Protein AF-A0A1A7Y433-F1 (afdb_monomer_lite)

Structure (mmCIF, N/CA/C/O backbone):
data_AF-A0A1A7Y433-F1
#
_entry.id   AF-A0A1A7Y433-F1
#
loop_
_atom_site.group_PDB
_atom_site.id
_atom_site.type_symbol
_atom_site.label_atom_id
_atom_site.label_alt_id
_atom_site.label_comp_id
_atom_site.label_asym_id
_atom_site.label_entity_id
_atom_site.label_seq_id
_atom_site.pdbx_PDB_ins_code
_atom_site.Cartn_x
_atom_site.Cartn_y
_atom_site.Cartn_z
_atom_site.occupancy
_atom_site.B_iso_or_equiv
_atom_site.auth_seq_id
_atom_site.auth_comp_id
_atom_site.auth_asym_id
_atom_site.auth_atom_id
_atom_site.pdbx_PDB_model_num
ATOM 1 N N . ARG A 1 1 ? 7.068 -9.510 -9.760 1.00 84.06 1 ARG A N 1
ATOM 2 C CA . ARG A 1 1 ? 7.082 -9.378 -8.279 1.00 84.06 1 ARG A CA 1
ATOM 3 C C . ARG A 1 1 ? 6.182 -8.229 -7.807 1.00 84.06 1 ARG A C 1
ATOM 5 O O . ARG A 1 1 ? 5.283 -8.502 -7.024 1.00 84.06 1 ARG A O 1
ATOM 12 N N . ILE A 1 2 ? 6.329 -7.011 -8.343 1.00 88.56 2 ILE A N 1
ATOM 13 C CA . ILE A 1 2 ? 5.521 -5.822 -7.981 1.00 88.56 2 ILE A CA 1
ATOM 14 C C . ILE A 1 2 ? 4.005 -6.034 -8.126 1.00 88.56 2 ILE A C 1
ATOM 16 O O . ILE A 1 2 ? 3.275 -5.861 -7.158 1.00 88.56 2 ILE A O 1
ATOM 20 N N . ASN A 1 3 ? 3.523 -6.557 -9.259 1.00 89.19 3 ASN A N 1
ATOM 21 C CA . ASN A 1 3 ? 2.085 -6.829 -9.445 1.00 89.19 3 ASN A CA 1
ATOM 22 C C . ASN A 1 3 ? 1.474 -7.762 -8.377 1.00 89.19 3 ASN A C 1
ATOM 24 O O . ASN A 1 3 ? 0.325 -7.597 -7.973 1.00 89.19 3 ASN A O 1
ATOM 28 N N . GLN A 1 4 ? 2.239 -8.740 -7.877 1.00 92.31 4 GLN A N 1
ATOM 29 C CA . GLN A 1 4 ? 1.775 -9.621 -6.797 1.00 92.31 4 GLN A CA 1
ATOM 30 C C . GLN A 1 4 ? 1.683 -8.876 -5.460 1.00 92.31 4 GLN A C 1
ATOM 32 O O . GLN A 1 4 ? 0.773 -9.149 -4.678 1.00 92.31 4 GLN A O 1
ATOM 37 N N . GLN A 1 5 ? 2.599 -7.936 -5.209 1.00 90.19 5 GLN A N 1
ATOM 38 C CA . GLN A 1 5 ? 2.586 -7.089 -4.017 1.00 90.19 5 GLN A CA 1
ATOM 39 C C . GLN A 1 5 ? 1.425 -6.091 -4.066 1.00 90.19 5 GLN A C 1
ATOM 41 O O . GLN A 1 5 ? 0.661 -6.031 -3.111 1.00 90.19 5 GLN A O 1
ATOM 46 N N . ILE A 1 6 ? 1.184 -5.434 -5.206 1.00 90.62 6 ILE A N 1
ATOM 47 C CA . ILE A 1 6 ? 0.014 -4.561 -5.415 1.00 90.62 6 ILE A CA 1
ATOM 48 C C . ILE A 1 6 ? -1.286 -5.328 -5.140 1.00 90.62 6 ILE A C 1
ATOM 50 O O . ILE A 1 6 ? -2.122 -4.888 -4.354 1.00 90.62 6 ILE A O 1
ATOM 54 N N . ASN A 1 7 ? -1.444 -6.524 -5.713 1.00 92.56 7 ASN A N 1
ATOM 55 C CA . ASN A 1 7 ? -2.627 -7.361 -5.481 1.00 92.56 7 ASN A CA 1
ATOM 56 C C . ASN A 1 7 ? -2.775 -7.834 -4.025 1.00 92.56 7 ASN A C 1
ATOM 58 O O . ASN A 1 7 ? -3.884 -8.139 -3.577 1.00 92.56 7 ASN A O 1
ATOM 62 N N . LYS A 1 8 ? -1.671 -7.947 -3.281 1.00 94.88 8 LYS A N 1
ATOM 63 C CA . LYS A 1 8 ? -1.698 -8.246 -1.847 1.00 94.88 8 LYS A CA 1
ATOM 64 C C . LYS A 1 8 ? -2.164 -7.021 -1.059 1.00 94.88 8 LYS A C 1
ATOM 66 O O . LYS A 1 8 ? -3.116 -7.147 -0.293 1.00 94.88 8 LYS A O 1
ATOM 71 N N . GLU A 1 9 ? -1.559 -5.860 -1.288 1.00 91.81 9 GLU A N 1
ATOM 72 C CA . GLU A 1 9 ? -1.905 -4.611 -0.600 1.00 91.81 9 GLU A CA 1
ATOM 73 C C . GLU A 1 9 ? -3.353 -4.187 -0.882 1.00 91.81 9 GLU A C 1
ATOM 75 O O . GLU A 1 9 ? -4.086 -3.852 0.045 1.00 91.81 9 GLU A O 1
ATOM 80 N N . MET A 1 10 ? -3.838 -4.327 -2.123 1.00 93.81 10 MET A N 1
ATOM 81 C CA . MET A 1 10 ? -5.249 -4.072 -2.450 1.00 93.81 10 MET A CA 1
ATOM 82 C C . MET A 1 10 ? -6.211 -4.966 -1.657 1.00 93.81 10 MET A C 1
ATOM 84 O O . MET A 1 10 ? -7.252 -4.497 -1.193 1.00 93.81 10 MET A O 1
ATOM 88 N N . ARG A 1 11 ? -5.868 -6.249 -1.467 1.00 93.94 11 ARG A N 1
ATOM 89 C CA . ARG A 1 11 ? -6.677 -7.168 -0.651 1.00 93.94 11 ARG A CA 1
ATOM 90 C C . ARG A 1 11 ? -6.629 -6.812 0.831 1.00 93.94 11 ARG A C 1
ATOM 92 O O . ARG A 1 11 ? -7.670 -6.863 1.483 1.00 93.94 11 ARG A O 1
ATOM 99 N N . MET A 1 12 ? -5.462 -6.435 1.357 1.00 94.25 12 MET A N 1
ATOM 100 C CA . MET A 1 12 ? -5.342 -5.988 2.749 1.00 94.25 12 MET A CA 1
ATOM 101 C C . MET A 1 12 ? -6.146 -4.712 2.996 1.00 94.25 12 MET A C 1
ATOM 103 O O . MET A 1 12 ? -6.892 -4.659 3.971 1.00 94.25 12 MET A O 1
ATOM 107 N N . ARG A 1 13 ? -6.091 -3.742 2.073 1.00 94.75 13 ARG A N 1
ATOM 108 C CA . ARG A 1 13 ? -6.899 -2.517 2.136 1.00 94.75 13 ARG A CA 1
ATOM 109 C C . ARG A 1 13 ? -8.389 -2.832 2.202 1.00 94.75 13 ARG A C 1
ATOM 111 O O . ARG A 1 13 ? -9.060 -2.368 3.113 1.00 94.75 13 ARG A O 1
ATOM 118 N N . ALA A 1 14 ? -8.889 -3.668 1.291 1.00 94.81 14 ALA A N 1
ATOM 119 C CA . ALA A 1 14 ? -10.298 -4.061 1.284 1.00 94.81 14 ALA A CA 1
ATOM 120 C C . ALA A 1 14 ? -10.710 -4.770 2.592 1.00 94.81 14 ALA A C 1
ATOM 122 O O . ALA A 1 14 ? -11.794 -4.532 3.125 1.00 94.81 14 ALA A O 1
ATOM 123 N N . GLY A 1 15 ? -9.838 -5.621 3.144 1.00 94.19 15 GLY A N 1
ATOM 124 C CA . GLY A 1 15 ? -10.055 -6.258 4.445 1.00 94.19 15 GLY A CA 1
ATOM 125 C C . GLY A 1 15 ? -10.135 -5.250 5.596 1.00 94.19 15 GLY A C 1
ATOM 126 O O . GLY A 1 15 ? -11.053 -5.320 6.414 1.00 94.19 15 GLY A O 1
ATOM 127 N N . ALA A 1 16 ? -9.216 -4.287 5.630 1.00 93.50 16 ALA A N 1
ATOM 128 C CA . ALA A 1 16 ? -9.181 -3.228 6.632 1.00 93.50 16 ALA A CA 1
ATOM 129 C C . ALA A 1 16 ? -10.378 -2.264 6.510 1.00 93.50 16 ALA A C 1
ATOM 131 O O . ALA A 1 16 ? -10.997 -1.944 7.520 1.00 93.50 16 ALA A O 1
ATOM 132 N N . GLU A 1 17 ? -10.789 -1.875 5.298 1.00 94.62 17 GLU A N 1
ATOM 133 C CA . GLU A 1 17 ? -12.002 -1.073 5.053 1.00 94.62 17 GLU A CA 1
ATOM 134 C C . GLU A 1 17 ? -13.261 -1.783 5.563 1.00 94.62 17 GLU A C 1
ATOM 136 O O . GLU A 1 17 ? -14.114 -1.175 6.216 1.00 94.62 17 GLU A O 1
ATOM 141 N N . ASN A 1 18 ? -13.366 -3.089 5.312 1.00 95.62 18 ASN A N 1
ATOM 142 C CA . ASN A 1 18 ? -14.478 -3.891 5.807 1.00 95.62 18 ASN A CA 1
ATOM 143 C C . ASN A 1 18 ? -14.491 -3.952 7.339 1.00 95.62 18 ASN A C 1
ATOM 145 O O . ASN A 1 18 ? -15.544 -3.745 7.944 1.00 95.62 18 ASN A O 1
ATOM 149 N N . LEU A 1 19 ? -13.334 -4.170 7.971 1.00 93.50 19 LEU A N 1
ATOM 150 C CA . LEU A 1 19 ? -13.211 -4.164 9.429 1.00 93.50 19 LEU A CA 1
ATOM 151 C C . LEU A 1 19 ? -13.551 -2.790 10.024 1.00 93.50 19 LEU A C 1
ATOM 153 O O . LEU A 1 19 ? -14.277 -2.718 11.013 1.00 93.50 19 LEU A O 1
ATOM 157 N N . PHE A 1 20 ? -13.093 -1.705 9.395 1.00 93.44 20 PHE A N 1
ATOM 158 C CA . PHE A 1 20 ? -13.390 -0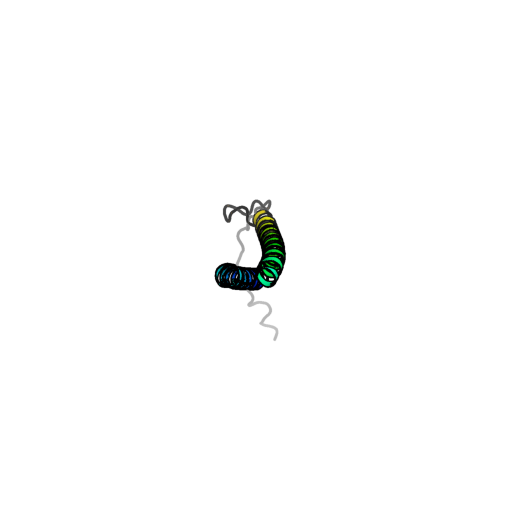.329 9.796 1.00 93.44 20 PHE A CA 1
ATOM 159 C C . PHE A 1 20 ? -14.893 -0.031 9.778 1.00 93.44 20 PHE A C 1
ATOM 161 O O . PHE A 1 20 ? -15.405 0.648 10.668 1.00 93.44 20 PHE A O 1
ATOM 168 N N . ARG A 1 21 ? -15.608 -0.544 8.767 1.00 94.44 21 ARG A N 1
ATOM 169 C CA . ARG A 1 21 ? -17.065 -0.386 8.637 1.00 94.44 21 ARG A CA 1
ATOM 170 C C . ARG A 1 21 ? -17.849 -1.285 9.592 1.00 94.44 21 ARG A C 1
ATOM 172 O O . ARG A 1 21 ? -18.912 -0.877 10.047 1.00 94.44 21 ARG A O 1
ATOM 179 N N . ALA A 1 22 ? -17.358 -2.492 9.866 1.00 95.81 22 ALA A N 1
ATOM 180 C CA . ALA A 1 22 ? -18.048 -3.476 10.701 1.00 95.81 22 ALA A CA 1
ATOM 181 C C . ALA A 1 22 ? -17.828 -3.264 12.208 1.00 95.81 22 ALA A C 1
ATOM 183 O O . ALA A 1 22 ? -18.665 -3.669 13.014 1.00 95.81 22 ALA A O 1
ATOM 184 N N . THR A 1 23 ? -16.708 -2.654 12.608 1.00 93.19 23 THR A N 1
ATOM 185 C CA . THR A 1 23 ? -16.386 -2.451 14.023 1.00 93.19 23 THR A CA 1
ATOM 186 C C . THR A 1 23 ? -17.174 -1.294 14.636 1.00 93.19 23 THR A C 1
ATOM 188 O O . THR A 1 23 ? -17.267 -0.200 14.080 1.00 93.19 23 THR A O 1
ATOM 191 N N . THR A 1 24 ? -17.702 -1.516 15.838 1.00 94.06 24 THR A N 1
ATOM 192 C CA . THR A 1 24 ? -18.329 -0.484 16.681 1.00 94.06 24 THR A CA 1
ATOM 193 C C . THR A 1 24 ? -17.395 0.004 17.793 1.00 94.06 24 THR A C 1
ATOM 195 O O . THR A 1 24 ? -17.726 0.938 18.520 1.00 94.06 24 THR A O 1
ATOM 198 N N . ASN A 1 25 ? -16.211 -0.605 17.930 1.00 96.31 25 ASN A N 1
ATOM 199 C CA . ASN A 1 25 ? -15.225 -0.239 18.940 1.00 96.31 25 ASN A CA 1
ATOM 200 C C . ASN A 1 25 ? -14.329 0.901 18.432 1.00 96.31 25 ASN A C 1
ATOM 202 O O . ASN A 1 25 ? -13.550 0.712 17.497 1.00 96.31 25 ASN A O 1
ATOM 206 N N . ASN A 1 26 ? -14.395 2.060 19.093 1.00 93.75 26 ASN A N 1
ATOM 207 C CA . ASN A 1 26 ? -13.642 3.257 18.704 1.00 93.75 26 ASN A CA 1
ATOM 208 C C . ASN A 1 26 ? -12.120 3.058 18.700 1.00 93.75 26 ASN A C 1
ATOM 210 O O . ASN A 1 26 ? -11.463 3.538 17.784 1.00 93.75 26 ASN A O 1
ATOM 214 N N . LYS A 1 27 ? -11.558 2.295 19.648 1.00 95.12 27 LYS A N 1
ATOM 215 C CA . LYS A 1 27 ? -10.108 2.029 19.680 1.00 95.12 27 LYS A CA 1
ATOM 216 C C . LYS A 1 27 ? -9.670 1.222 18.462 1.00 95.12 27 LYS A C 1
ATOM 218 O O . LYS A 1 27 ? -8.700 1.565 17.801 1.00 95.12 27 LYS A O 1
ATOM 223 N N . VAL A 1 28 ? -10.430 0.175 18.134 1.00 93.44 28 VAL A N 1
A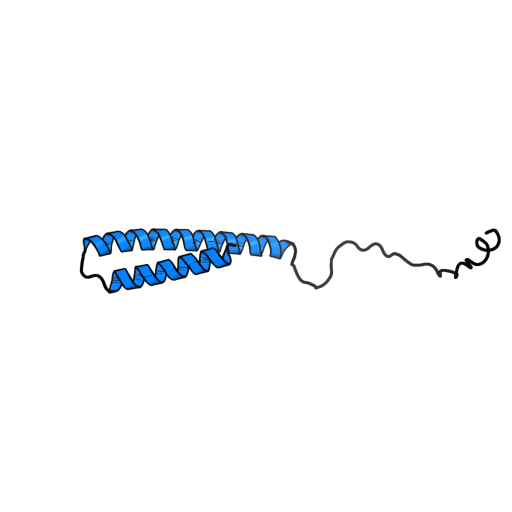TOM 224 C CA . VAL A 1 28 ? -10.176 -0.644 16.939 1.00 93.44 28 VAL A CA 1
ATOM 225 C C . VAL A 1 28 ? -10.335 0.203 15.678 1.00 93.44 28 VAL A C 1
ATOM 227 O O . VAL A 1 28 ? -9.544 0.073 14.754 1.00 93.44 28 VAL A O 1
ATOM 230 N N . LYS A 1 29 ? -11.323 1.100 15.645 1.00 95.00 29 LYS A N 1
ATOM 231 C CA . LYS A 1 29 ? -11.567 1.995 14.513 1.00 95.00 29 LYS A CA 1
ATOM 232 C C . LYS A 1 29 ? -10.394 2.949 14.259 1.00 95.00 29 LYS A C 1
ATOM 234 O O . LYS A 1 29 ? -9.981 3.091 13.112 1.00 95.00 29 LYS A O 1
ATOM 239 N N . GLU A 1 30 ? -9.830 3.546 15.308 1.00 95.38 30 GLU A N 1
ATOM 240 C CA . GLU A 1 30 ? -8.626 4.386 15.217 1.00 95.38 30 GLU A CA 1
ATOM 241 C C . GLU A 1 30 ? -7.409 3.591 14.734 1.00 95.38 30 GLU A C 1
ATOM 243 O O . GLU A 1 30 ? -6.727 4.021 13.805 1.00 95.38 30 GLU A O 1
ATOM 248 N N . THR A 1 31 ? -7.172 2.400 15.295 1.00 94.62 31 THR A N 1
ATOM 249 C CA . THR A 1 31 ? -6.078 1.524 14.846 1.00 94.62 31 THR A CA 1
ATOM 250 C C . THR A 1 31 ? -6.229 1.152 13.374 1.00 94.62 31 THR A C 1
ATOM 252 O O . THR A 1 31 ? -5.280 1.271 12.607 1.00 94.62 31 THR A O 1
ATOM 255 N N . VAL A 1 32 ? -7.430 0.755 12.950 1.00 94.69 32 VAL A N 1
ATOM 256 C CA . VAL A 1 32 ? -7.683 0.378 11.556 1.00 94.69 32 VAL A CA 1
ATOM 257 C C . VAL A 1 32 ? -7.534 1.577 10.620 1.00 94.69 32 VAL A C 1
ATOM 259 O O . VAL A 1 32 ? -7.030 1.400 9.519 1.00 94.69 32 VAL A O 1
ATOM 262 N N . ALA A 1 33 ? -7.909 2.792 11.033 1.00 93.31 33 ALA A N 1
ATOM 263 C CA . ALA A 1 33 ? -7.682 3.996 10.228 1.00 93.31 33 ALA A CA 1
ATOM 264 C C . ALA A 1 33 ? -6.188 4.265 9.991 1.00 93.31 33 ALA A C 1
ATOM 266 O O . ALA A 1 33 ? -5.794 4.584 8.867 1.00 93.31 33 ALA A O 1
ATOM 267 N N . LEU A 1 34 ? -5.361 4.108 11.029 1.00 95.06 34 LEU A N 1
ATOM 268 C CA . LEU A 1 34 ? -3.907 4.241 10.915 1.00 95.06 34 LEU A CA 1
ATOM 269 C C . LEU A 1 34 ? -3.331 3.177 9.975 1.00 95.06 34 LEU A C 1
ATOM 271 O O . LEU A 1 34 ? -2.620 3.520 9.033 1.00 95.06 34 LEU A O 1
ATOM 275 N N . GLU A 1 35 ? -3.704 1.912 10.154 1.00 93.62 35 GLU A N 1
ATOM 276 C CA . GLU A 1 35 ? -3.267 0.827 9.266 1.00 93.62 35 GLU A CA 1
ATOM 277 C C . GLU A 1 35 ? -3.730 1.043 7.818 1.00 93.62 35 GLU A C 1
ATOM 279 O O . GLU A 1 35 ? -2.976 0.808 6.875 1.00 93.62 35 GLU A O 1
ATOM 284 N N . LEU A 1 36 ? -4.942 1.571 7.613 1.00 94.25 36 LEU A N 1
ATOM 285 C CA . LEU A 1 36 ? -5.443 1.908 6.282 1.00 94.25 36 LEU A CA 1
ATOM 286 C C . LEU A 1 36 ? -4.568 2.963 5.602 1.00 94.25 36 LEU A C 1
ATOM 288 O O . LEU A 1 36 ? -4.273 2.850 4.412 1.00 94.25 36 LEU A O 1
ATOM 292 N N . SER A 1 37 ? -4.150 3.984 6.354 1.00 94.50 37 SER A N 1
ATOM 293 C CA . SER A 1 37 ? -3.249 5.017 5.842 1.00 94.50 37 SER A CA 1
ATOM 294 C C . SER A 1 37 ? -1.890 4.433 5.449 1.00 94.50 37 SER A C 1
ATOM 296 O O . SER A 1 37 ? -1.388 4.742 4.372 1.00 94.50 37 SER A O 1
ATOM 298 N N . PHE A 1 38 ? -1.356 3.504 6.246 1.00 94.25 38 PHE A N 1
ATOM 299 C CA . PHE A 1 38 ? -0.101 2.815 5.953 1.00 94.25 38 PHE A CA 1
ATOM 300 C C . PHE A 1 38 ? -0.188 1.962 4.680 1.00 94.25 38 PHE A C 1
ATOM 302 O O . PHE A 1 38 ? 0.649 2.088 3.785 1.00 94.25 38 PHE A O 1
ATOM 309 N N . VAL A 1 39 ? -1.238 1.144 4.553 1.00 93.62 39 VAL A N 1
ATOM 310 C CA . VAL A 1 39 ? -1.479 0.319 3.358 1.00 93.62 39 VAL A CA 1
ATOM 311 C C . VAL A 1 39 ? -1.672 1.191 2.114 1.00 93.62 39 VAL A C 1
ATOM 313 O O . VAL A 1 39 ? -1.163 0.855 1.045 1.00 93.62 39 VAL A O 1
ATOM 316 N N . ASN A 1 40 ? -2.360 2.330 2.234 1.00 94.38 40 ASN A N 1
ATOM 317 C CA . ASN A 1 40 ? -2.529 3.267 1.122 1.00 94.38 40 ASN A CA 1
ATOM 318 C C . ASN A 1 40 ? -1.200 3.882 0.668 1.00 94.38 40 ASN A C 1
ATOM 320 O O . ASN A 1 40 ? -0.945 3.901 -0.536 1.00 94.38 40 ASN A O 1
ATOM 324 N N . SER A 1 41 ? -0.345 4.317 1.597 1.00 95.62 41 SER A N 1
ATOM 325 C CA . SER A 1 41 ? 0.987 4.837 1.262 1.00 95.62 41 SER A CA 1
ATOM 326 C C . SER A 1 41 ? 1.851 3.781 0.570 1.00 95.62 41 SER A C 1
ATOM 328 O O . SER A 1 41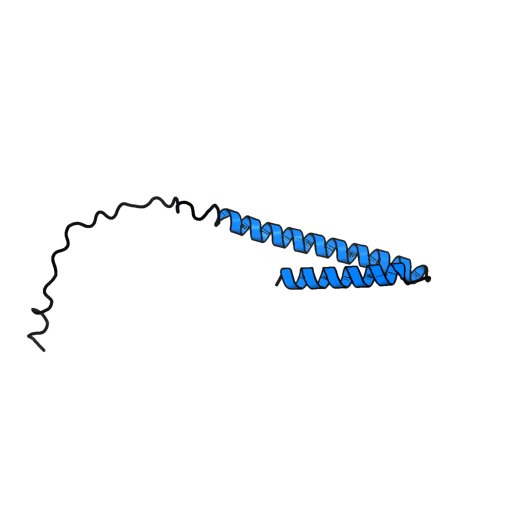 ? 2.464 4.061 -0.456 1.00 95.62 41 SER A O 1
ATOM 330 N N . ASN A 1 42 ? 1.845 2.537 1.059 1.00 94.00 42 ASN A N 1
ATOM 331 C CA . ASN A 1 42 ? 2.590 1.449 0.417 1.00 94.00 42 ASN A CA 1
ATOM 332 C C . ASN A 1 42 ? 2.067 1.138 -0.988 1.00 94.00 42 ASN A C 1
ATOM 334 O O . ASN A 1 42 ? 2.848 0.912 -1.910 1.00 94.00 42 ASN A O 1
ATOM 338 N N . LEU A 1 43 ? 0.744 1.127 -1.167 1.00 93.44 43 LEU A N 1
ATOM 339 C CA . LEU A 1 43 ? 0.136 0.894 -2.471 1.00 93.44 43 LEU A CA 1
ATOM 340 C C . LEU A 1 43 ? 0.501 2.002 -3.466 1.00 93.44 43 LEU A C 1
ATOM 342 O O . LEU A 1 43 ? 0.673 1.705 -4.645 1.00 93.44 43 LEU A O 1
ATOM 346 N N . GLN A 1 44 ? 0.608 3.250 -3.006 1.00 93.81 44 GLN A N 1
ATOM 347 C CA . GLN A 1 44 ? 1.062 4.367 -3.830 1.00 93.81 44 GLN A CA 1
ATOM 348 C C . GLN A 1 44 ? 2.514 4.166 -4.278 1.00 93.81 44 GLN A C 1
ATOM 350 O O . GLN A 1 44 ? 2.764 4.175 -5.478 1.00 93.81 44 GLN A O 1
ATOM 355 N N . LEU A 1 45 ? 3.430 3.866 -3.353 1.00 95.25 45 LEU A N 1
ATOM 356 C CA . LEU A 1 45 ? 4.838 3.613 -3.684 1.00 95.25 45 LEU A CA 1
ATOM 357 C C . LEU A 1 45 ? 5.006 2.468 -4.693 1.00 95.25 45 LEU A C 1
ATOM 359 O O . LEU A 1 45 ? 5.747 2.591 -5.659 1.00 95.25 45 LEU A O 1
ATOM 363 N N . LEU A 1 46 ? 4.270 1.365 -4.514 1.00 91.94 46 LEU A N 1
ATOM 364 C CA . LEU A 1 46 ? 4.321 0.229 -5.442 1.00 91.94 46 LEU A CA 1
ATOM 365 C C . LEU A 1 46 ? 3.787 0.568 -6.839 1.00 91.94 46 LEU A C 1
ATOM 367 O O . LEU A 1 46 ? 4.199 -0.053 -7.818 1.00 91.94 46 LEU A O 1
ATOM 371 N N . LYS A 1 47 ? 2.830 1.498 -6.936 1.00 91.44 47 LYS A N 1
ATOM 372 C CA . LYS A 1 47 ? 2.315 1.979 -8.222 1.00 91.44 47 LYS A CA 1
ATOM 373 C C . LYS A 1 47 ? 3.304 2.917 -8.894 1.00 91.44 47 LYS A C 1
ATOM 375 O O . LYS A 1 47 ? 3.542 2.741 -10.079 1.00 91.44 47 LYS A O 1
ATOM 380 N N . GLU A 1 48 ? 3.901 3.834 -8.139 1.00 92.62 48 GLU A N 1
ATOM 381 C CA . GLU A 1 48 ? 4.954 4.726 -8.632 1.00 92.62 48 GLU A CA 1
ATOM 382 C C . GLU A 1 48 ? 6.157 3.916 -9.146 1.00 92.62 48 GLU A C 1
ATOM 384 O O . GLU A 1 48 ? 6.603 4.138 -10.265 1.00 92.62 48 GLU A O 1
ATOM 389 N N . GLU A 1 49 ? 6.607 2.893 -8.409 1.00 90.69 49 GLU A N 1
ATOM 390 C CA . GLU A 1 49 ? 7.682 1.987 -8.854 1.00 90.69 49 GLU A CA 1
ATOM 391 C C . GLU A 1 49 ? 7.292 1.211 -10.126 1.00 90.69 49 GLU A C 1
ATOM 393 O O . GLU A 1 49 ? 8.110 1.004 -11.023 1.00 90.69 49 GLU A O 1
ATOM 398 N N . LEU A 1 50 ? 6.030 0.776 -10.240 1.00 89.00 50 LEU A N 1
ATOM 399 C CA . LEU A 1 50 ? 5.540 0.115 -11.451 1.00 89.00 50 LEU A CA 1
ATOM 400 C C . LEU A 1 50 ? 5.519 1.072 -12.652 1.00 89.00 50 LEU A C 1
ATOM 402 O O . LEU A 1 50 ? 5.895 0.669 -13.752 1.00 89.00 50 LEU A O 1
ATOM 406 N N . GLU A 1 51 ? 5.067 2.308 -12.450 1.00 86.12 51 GLU A N 1
ATOM 407 C CA . GLU A 1 51 ? 5.055 3.362 -13.466 1.00 86.12 51 GLU A CA 1
ATOM 408 C C . GLU A 1 51 ? 6.477 3.729 -13.902 1.00 86.12 51 GLU A C 1
ATOM 410 O O . GLU A 1 51 ? 6.731 3.824 -15.099 1.00 86.12 51 GLU A O 1
ATOM 415 N N . GLU A 1 52 ? 7.421 3.837 -12.967 1.00 86.06 52 GLU A N 1
ATOM 416 C CA . GLU A 1 52 ? 8.839 4.074 -13.251 1.00 86.06 52 GLU A CA 1
ATOM 417 C C . GLU A 1 52 ? 9.466 2.930 -14.064 1.00 86.06 52 GLU A C 1
ATOM 419 O O . GLU A 1 52 ? 10.218 3.157 -15.010 1.00 86.06 52 GLU A O 1
ATOM 424 N N . LEU A 1 53 ? 9.157 1.672 -13.743 1.00 84.06 53 LEU A N 1
ATOM 425 C CA . LEU A 1 53 ? 9.645 0.537 -14.532 1.00 84.06 53 LEU A CA 1
ATOM 426 C C . LEU A 1 53 ? 9.043 0.505 -15.938 1.00 84.06 53 LEU A C 1
ATOM 428 O O . LEU A 1 53 ? 9.751 0.194 -16.897 1.00 84.06 53 LEU A O 1
ATOM 432 N N . ASN A 1 54 ? 7.754 0.820 -16.064 1.00 81.19 54 ASN A N 1
ATOM 433 C CA . ASN A 1 54 ? 7.089 0.882 -17.360 1.00 81.19 54 ASN A CA 1
ATOM 434 C C . ASN A 1 54 ? 7.630 2.040 -18.208 1.00 81.19 54 ASN A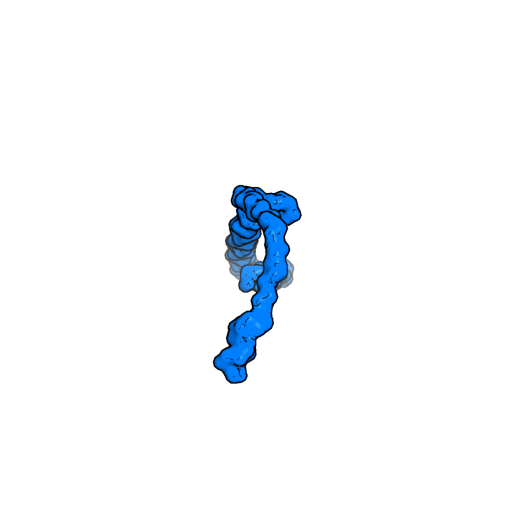 C 1
ATOM 436 O O . ASN A 1 54 ? 7.873 1.840 -19.393 1.00 81.19 54 ASN A O 1
ATOM 440 N N . SER A 1 55 ? 7.900 3.207 -17.618 1.00 76.62 55 SER A N 1
ATOM 441 C CA . SER A 1 55 ? 8.462 4.356 -18.339 1.00 76.62 55 SER A CA 1
ATOM 442 C C . SER A 1 55 ? 9.921 4.128 -18.749 1.00 76.62 55 SER A C 1
ATOM 444 O O . SER A 1 55 ? 10.310 4.450 -19.869 1.00 76.62 55 SER A O 1
ATOM 446 N N . ASN A 1 56 ? 10.724 3.472 -17.906 1.00 64.38 56 ASN A N 1
ATOM 447 C CA . ASN A 1 56 ? 12.071 3.031 -18.275 1.00 64.38 56 ASN A CA 1
ATOM 448 C C . ASN A 1 56 ? 12.058 2.016 -19.429 1.00 64.38 56 ASN A C 1
ATOM 450 O O . ASN A 1 56 ? 13.007 1.961 -20.209 1.00 64.38 56 ASN A O 1
ATOM 454 N N . MET A 1 57 ? 10.998 1.214 -19.553 1.00 56.12 57 MET A N 1
ATOM 455 C CA . MET A 1 57 ? 10.790 0.334 -20.703 1.00 56.12 57 MET A CA 1
ATOM 456 C C . MET A 1 57 ? 10.320 1.117 -21.936 1.00 56.12 57 MET A C 1
ATOM 458 O O . MET A 1 57 ? 10.779 0.821 -23.034 1.00 56.12 57 MET A O 1
ATOM 462 N N . GLU A 1 58 ? 9.490 2.146 -21.763 1.00 51.69 58 GLU A N 1
ATOM 463 C CA . GLU A 1 58 ? 8.968 3.025 -22.821 1.00 51.69 58 GLU A CA 1
ATOM 464 C C . GLU A 1 58 ? 10.077 3.818 -23.546 1.00 51.69 58 GLU A C 1
ATOM 466 O O . GLU A 1 58 ? 9.991 4.036 -24.754 1.00 51.69 58 GLU A O 1
ATOM 471 N N . VAL A 1 59 ? 11.190 4.134 -22.866 1.00 51.84 59 VAL A N 1
ATOM 472 C CA . VAL A 1 59 ? 12.405 4.704 -23.497 1.00 51.84 59 VAL A CA 1
ATOM 473 C C . VAL A 1 59 ? 13.060 3.733 -24.498 1.00 51.84 59 VAL A C 1
ATOM 475 O O . VAL A 1 59 ? 13.706 4.171 -25.448 1.00 51.84 59 VAL A O 1
ATOM 478 N N . TYR A 1 60 ? 12.877 2.418 -24.328 1.00 49.34 60 TYR A N 1
ATOM 479 C CA . TYR A 1 60 ? 13.356 1.384 -25.262 1.00 49.34 60 TYR A CA 1
ATOM 480 C C . TYR A 1 60 ? 12.237 0.769 -26.125 1.00 49.34 60 TYR A C 1
ATOM 482 O O . TYR A 1 60 ? 12.525 0.007 -27.046 1.00 49.34 60 TYR A O 1
ATOM 490 N N . GLN A 1 61 ? 10.974 1.086 -25.828 1.00 47.66 61 GLN A N 1
ATOM 491 C CA . GLN A 1 61 ? 9.762 0.654 -26.530 1.00 47.66 61 GLN A CA 1
ATOM 492 C C . GLN A 1 61 ? 9.019 1.845 -27.145 1.00 47.66 61 GLN A C 1
ATOM 494 O O . GLN A 1 61 ? 7.796 1.829 -27.254 1.00 47.66 61 GLN A O 1
ATOM 499 N N . THR A 1 62 ? 9.742 2.877 -27.582 1.00 45.31 62 THR A N 1
ATOM 500 C CA . THR A 1 62 ? 9.187 3.822 -28.553 1.00 45.31 62 THR A CA 1
ATOM 501 C C . THR A 1 62 ? 9.005 3.047 -29.853 1.00 45.31 62 THR A C 1
ATOM 503 O O . THR A 1 62 ? 9.966 2.843 -30.580 1.00 45.31 62 THR A O 1
ATOM 506 N N . ASP A 1 63 ? 7.800 2.509 -30.017 1.00 48.19 63 ASP A N 1
ATOM 507 C CA . ASP A 1 63 ? 7.212 1.822 -31.158 1.00 48.19 63 ASP A CA 1
ATOM 508 C C . ASP A 1 63 ? 8.090 0.848 -31.960 1.00 48.19 63 ASP A C 1
ATOM 510 O O . ASP A 1 63 ? 9.163 1.130 -32.486 1.00 48.19 63 ASP A O 1
ATOM 514 N N . SER A 1 64 ? 7.518 -0.325 -32.214 1.00 50.69 64 SER A N 1
ATOM 515 C CA . SER A 1 64 ? 7.898 -1.168 -33.351 1.00 50.69 64 SER A CA 1
ATOM 516 C C . SER A 1 64 ? 7.563 -0.508 -34.707 1.00 50.69 64 SER A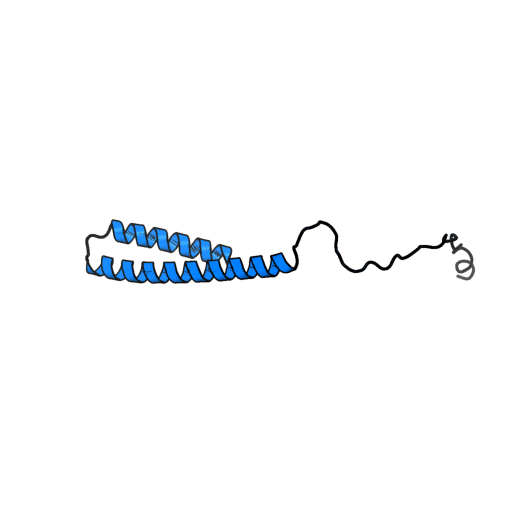 C 1
ATOM 518 O O . SER A 1 64 ? 7.079 -1.177 -35.615 1.00 50.69 64 SER A O 1
ATOM 520 N N . GLU A 1 65 ? 7.854 0.782 -34.873 1.00 52.12 65 GLU A N 1
ATOM 521 C CA . GLU A 1 65 ? 7.933 1.487 -36.146 1.00 52.12 65 GLU A CA 1
ATOM 522 C C . GLU A 1 65 ? 9.366 2.000 -36.318 1.00 52.12 65 GLU A C 1
ATOM 524 O O . GLU A 1 65 ? 9.741 3.074 -35.868 1.00 52.12 65 GLU A O 1
ATOM 529 N N . ALA A 1 66 ? 10.169 1.179 -36.995 1.00 48.66 66 ALA A N 1
ATOM 530 C CA . ALA A 1 66 ? 11.542 1.458 -37.396 1.00 48.66 66 ALA A CA 1
ATOM 531 C C . ALA A 1 66 ? 12.530 1.675 -36.236 1.00 48.66 66 ALA A C 1
ATOM 533 O O . ALA A 1 66 ? 12.749 2.772 -35.733 1.00 48.66 66 ALA A O 1
ATOM 534 N N . ILE A 1 67 ? 13.259 0.599 -35.933 1.00 50.72 67 ILE A N 1
ATOM 535 C CA . ILE A 1 67 ? 14.631 0.632 -35.423 1.00 50.72 67 ILE A CA 1
ATOM 536 C C . ILE A 1 67 ? 15.394 1.756 -36.155 1.00 50.72 67 ILE A C 1
ATOM 538 O O . ILE A 1 67 ? 15.896 1.552 -37.257 1.00 50.72 67 ILE A O 1
ATOM 542 N N . ASN A 1 68 ? 15.492 2.944 -35.554 1.00 51.56 68 ASN A N 1
ATOM 543 C CA . ASN A 1 68 ? 16.259 4.075 -36.086 1.00 51.56 68 ASN A CA 1
ATOM 544 C C . ASN A 1 68 ? 17.735 3.964 -35.664 1.00 51.56 68 ASN A C 1
ATOM 546 O O . ASN A 1 68 ? 18.411 4.942 -35.349 1.00 51.56 68 ASN A O 1
ATOM 550 N N . VAL A 1 69 ? 18.234 2.726 -35.613 1.00 59.47 69 VAL A N 1
ATOM 551 C CA . VAL A 1 69 ? 19.668 2.458 -35.577 1.00 59.47 69 VAL A CA 1
ATOM 552 C C . VAL A 1 69 ? 20.183 2.838 -36.963 1.00 59.47 69 VAL A C 1
ATOM 554 O O . VAL A 1 69 ? 19.595 2.382 -37.946 1.00 59.47 69 VAL A O 1
ATOM 557 N N . PRO A 1 70 ? 21.248 3.651 -37.088 1.00 60.31 70 PRO A N 1
ATOM 558 C CA . PRO A 1 70 ? 21.828 3.957 -38.388 1.00 60.31 70 PRO A CA 1
ATOM 559 C C . PRO A 1 70 ? 22.249 2.648 -39.061 1.00 60.31 70 PRO A C 1
ATOM 561 O O . PRO A 1 70 ? 23.248 2.026 -38.698 1.00 60.31 70 PRO A O 1
ATOM 564 N N . MET A 1 71 ? 21.439 2.195 -40.014 1.00 63.50 71 MET A N 1
ATOM 565 C CA . MET A 1 71 ? 21.675 0.957 -40.734 1.00 63.50 71 MET A CA 1
ATOM 566 C C . MET A 1 71 ? 22.716 1.244 -41.815 1.00 63.50 71 MET A C 1
ATOM 568 O O . MET A 1 71 ? 22.500 2.075 -42.696 1.00 63.50 71 MET A O 1
ATOM 572 N N . ILE A 1 72 ? 23.866 0.576 -41.743 1.00 70.62 72 ILE A N 1
ATOM 573 C CA . ILE A 1 72 ? 24.849 0.614 -42.825 1.00 70.62 72 ILE A CA 1
ATOM 574 C C . ILE A 1 72 ? 24.303 -0.284 -43.942 1.00 70.62 72 ILE A C 1
ATOM 576 O O . ILE A 1 72 ? 24.095 -1.474 -43.692 1.00 70.62 72 ILE A O 1
ATOM 580 N N . PRO A 1 73 ? 24.061 0.228 -45.162 1.00 68.25 73 PRO A N 1
ATOM 581 C CA . PRO A 1 73 ? 23.615 -0.610 -46.262 1.00 68.25 73 PRO A CA 1
ATOM 582 C C . PRO A 1 73 ? 24.734 -1.588 -46.626 1.00 68.25 73 PRO A C 1
ATOM 584 O O . PRO A 1 73 ? 25.730 -1.227 -47.256 1.00 68.25 73 PRO A O 1
ATOM 587 N N . LEU A 1 74 ? 24.564 -2.847 -46.230 1.00 63.12 74 LEU A N 1
ATOM 588 C CA . LEU A 1 74 ? 25.394 -3.950 -46.694 1.00 63.12 74 LEU A CA 1
ATOM 589 C C . LEU A 1 74 ? 24.940 -4.291 -48.112 1.00 63.12 74 LEU A C 1
ATOM 591 O O . LEU A 1 74 ? 24.143 -5.199 -48.329 1.00 63.12 74 LEU A O 1
ATOM 595 N N . GLY A 1 75 ? 25.395 -3.505 -49.087 1.00 66.75 75 GLY A N 1
ATOM 596 C CA . GLY A 1 75 ? 25.222 -3.845 -50.492 1.00 66.75 75 GLY A CA 1
ATOM 597 C C . GLY A 1 75 ? 25.925 -5.171 -50.765 1.00 66.75 75 GLY A C 1
ATOM 598 O O . GLY A 1 75 ? 27.144 -5.200 -50.928 1.00 66.75 75 GLY A O 1
ATOM 599 N N . LEU A 1 76 ? 25.170 -6.268 -50.790 1.00 65.50 76 LEU A N 1
ATOM 600 C CA . LEU A 1 76 ? 25.691 -7.563 -51.203 1.00 65.50 76 LEU A CA 1
ATOM 601 C C . LEU A 1 76 ? 26.034 -7.464 -52.694 1.00 65.50 7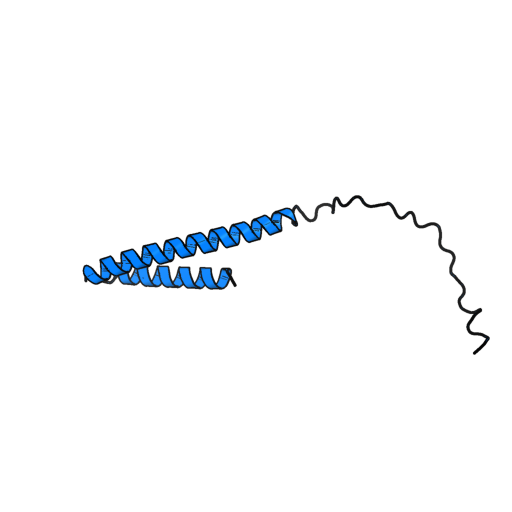6 LEU A C 1
ATOM 603 O O . LEU A 1 76 ? 25.174 -7.181 -53.527 1.00 65.50 76 LEU A O 1
ATOM 607 N N . LYS A 1 77 ? 27.313 -7.639 -53.035 1.00 68.94 77 LYS A N 1
ATOM 608 C CA . LYS A 1 77 ? 27.721 -7.881 -54.424 1.00 68.94 77 LYS A CA 1
ATOM 609 C C . LYS A 1 77 ? 27.226 -9.270 -54.827 1.00 68.94 77 LYS A C 1
ATOM 611 O O . LYS A 1 77 ? 27.101 -10.128 -53.958 1.00 68.94 77 LYS A O 1
ATOM 616 N N . GLU A 1 78 ? 26.961 -9.490 -56.116 1.00 74.44 78 GLU A N 1
ATOM 617 C CA . GLU A 1 78 ? 26.644 -10.828 -56.631 1.00 74.44 78 GLU A CA 1
ATOM 618 C C . GLU A 1 78 ? 27.673 -11.838 -56.112 1.00 74.44 78 GLU A C 1
ATOM 620 O O . GLU A 1 78 ? 28.868 -11.756 -56.411 1.00 74.44 78 GLU A O 1
ATOM 625 N N . THR A 1 79 ? 27.209 -12.765 -55.279 1.00 69.19 79 THR A N 1
ATOM 626 C CA . THR A 1 79 ? 28.022 -13.862 -54.772 1.00 69.19 79 THR A CA 1
ATOM 627 C C . THR A 1 79 ? 28.012 -14.974 -55.806 1.00 69.19 79 THR A C 1
ATOM 629 O O . THR A 1 79 ? 26.948 -15.405 -56.245 1.00 69.19 79 THR A O 1
ATOM 632 N N . LYS A 1 80 ? 29.193 -15.453 -56.192 1.00 77.56 80 LYS A N 1
ATOM 633 C CA . LYS A 1 80 ? 29.320 -16.684 -56.973 1.00 77.56 80 LYS A CA 1
ATOM 634 C C . LYS A 1 80 ? 29.276 -17.872 -56.024 1.00 77.56 80 LYS A C 1
ATOM 636 O O . LYS A 1 80 ? 29.866 -17.807 -54.946 1.00 77.56 80 LYS A O 1
ATOM 641 N N . GLU A 1 81 ? 28.594 -18.937 -56.425 1.00 76.19 81 GLU A N 1
ATOM 642 C CA . GLU A 1 81 ? 28.640 -20.202 -55.698 1.00 76.19 81 GLU A CA 1
ATOM 643 C C . GLU A 1 81 ? 30.092 -20.689 -55.652 1.00 76.19 81 GLU A C 1
ATOM 645 O O . GLU A 1 81 ? 30.767 -20.789 -56.679 1.00 76.19 81 GLU A O 1
ATOM 650 N N . VAL A 1 82 ? 30.598 -20.905 -54.438 1.00 75.44 82 VAL A N 1
ATOM 651 C CA . VAL A 1 82 ? 31.918 -21.495 -54.228 1.00 75.44 82 VAL A CA 1
ATOM 652 C C . VAL A 1 82 ? 31.746 -22.999 -54.338 1.00 75.44 82 VAL A C 1
ATOM 654 O O . VAL A 1 82 ? 31.003 -23.600 -53.564 1.00 75.44 82 VAL A O 1
ATOM 657 N N . ASP A 1 83 ? 32.424 -23.597 -55.309 1.00 74.12 83 ASP A N 1
ATOM 658 C CA . ASP A 1 83 ? 32.462 -25.041 -55.456 1.00 74.12 83 ASP A CA 1
ATOM 659 C C . ASP A 1 83 ? 33.385 -25.649 -54.388 1.00 74.12 83 ASP A C 1
ATOM 661 O O . ASP A 1 83 ? 34.602 -25.445 -54.386 1.00 74.12 83 ASP A O 1
ATOM 665 N N . PHE A 1 84 ? 32.788 -26.377 -53.446 1.00 68.00 84 PHE A N 1
ATOM 666 C CA . PHE A 1 84 ? 33.497 -27.048 -52.360 1.00 68.00 84 PHE A CA 1
ATOM 667 C C . PHE A 1 84 ? 33.997 -28.448 -52.749 1.00 68.00 84 PHE A C 1
ATOM 669 O O . PHE A 1 84 ? 34.490 -29.164 -51.880 1.00 68.00 84 PHE A O 1
ATOM 676 N N . THR A 1 85 ? 33.908 -28.882 -54.014 1.00 68.69 85 THR A N 1
ATOM 677 C CA . THR A 1 85 ? 34.402 -30.217 -54.409 1.00 68.69 85 THR A CA 1
ATOM 678 C C . THR A 1 85 ? 35.924 -30.306 -54.536 1.00 68.69 85 THR A C 1
ATOM 680 O O . THR A 1 85 ? 36.456 -31.408 -54.632 1.00 68.69 85 THR A O 1
ATOM 683 N N . GLY A 1 86 ? 36.641 -29.177 -54.516 1.00 64.44 86 GLY A N 1
ATOM 684 C CA . GLY A 1 86 ? 38.109 -29.138 -54.577 1.00 64.44 86 GLY A CA 1
ATOM 685 C C . GLY A 1 86 ? 38.829 -29.697 -53.333 1.00 64.44 86 GLY A C 1
ATOM 686 O O . GLY A 1 86 ? 39.722 -30.520 -53.497 1.00 64.44 86 GLY A O 1
ATOM 687 N N . PRO A 1 87 ? 38.466 -29.317 -52.089 1.00 59.50 87 PRO A N 1
ATOM 688 C CA . PRO A 1 87 ? 39.199 -29.745 -50.889 1.00 59.50 87 PRO A CA 1
ATOM 689 C C . PRO A 1 87 ? 38.842 -31.146 -50.369 1.00 59.50 87 PRO A C 1
ATOM 691 O O . PRO A 1 87 ? 39.466 -31.614 -49.422 1.00 59.50 87 PRO A O 1
ATOM 694 N N . VAL A 1 88 ? 37.816 -31.800 -50.928 1.00 58.94 88 VAL A N 1
ATOM 695 C CA . VAL A 1 88 ? 37.325 -33.110 -50.450 1.00 58.94 88 VAL A CA 1
ATOM 696 C C . VAL A 1 88 ? 37.993 -34.281 -51.188 1.00 58.94 88 VAL A C 1
ATOM 698 O O . VAL A 1 88 ? 37.795 -35.429 -50.814 1.00 58.94 88 VAL A O 1
ATOM 701 N N . GLN A 1 89 ? 38.805 -34.023 -52.219 1.00 60.41 89 GLN A N 1
ATOM 702 C CA . GLN A 1 89 ? 39.494 -35.085 -52.966 1.00 60.41 89 GLN A CA 1
ATOM 703 C C . GLN A 1 89 ? 40.783 -35.601 -52.299 1.00 60.41 89 GLN A C 1
ATOM 705 O O . GLN A 1 89 ? 41.287 -36.633 -52.731 1.00 60.41 89 GLN A O 1
ATOM 710 N N . ASP A 1 90 ? 41.277 -34.939 -51.246 1.00 60.41 90 ASP A N 1
ATOM 711 C CA . ASP A 1 90 ? 42.514 -35.311 -50.532 1.00 60.41 90 ASP A CA 1
ATOM 712 C C . ASP A 1 90 ? 42.272 -35.946 -49.138 1.00 60.41 90 ASP A C 1
ATOM 714 O O . ASP A 1 90 ? 43.151 -35.896 -48.274 1.00 60.41 90 ASP A O 1
ATOM 718 N N . PHE A 1 91 ? 41.102 -36.557 -48.902 1.00 55.94 91 PHE A N 1
ATOM 719 C CA . PHE A 1 91 ? 40.849 -37.412 -47.726 1.00 55.94 91 PHE A CA 1
ATOM 720 C C . PHE A 1 91 ? 40.724 -38.890 -48.100 1.00 55.94 91 PHE A C 1
ATOM 722 O O . PHE A 1 91 ? 39.938 -39.205 -49.022 1.00 55.94 91 PHE A O 1
#

Secondary structure (DSSP, 8-state):
-HHHHHHHHHHHHHHHHHHHHH---HHHHHHHHHHHHHHHHHHHHHHHHHHHHHHHHHTT-S-SS---S---------PPPP-TTSTTTT-

pLDDT: mean 79.99, std 16.64, range [45.31, 96.31]

InterPro domains:
  IPR011072 HR1 rho-binding domain [PF02185] (2-59)
  IPR011072 HR1 rho-binding domain [PS51860] (1-59)
  IPR011072 HR1 rho-binding domain [SM00742] (1-60)
  IPR036274 HR1 repeat superfamily [SSF46585] (1-56)
  IPR047138 Rhophilin-1/2 [PTHR23031] (1-91)

Foldseek 3Di:
DLVVVLVVLVVVLVVLVVCLVPDPDPVSNVVSVVVNVVSVVVNVVSVVVVVVVVVVVVVVCPDPPDPPPPDDPPPDDDDDDDDPPVVVVPD

Organism: NCBI:txid60296

Radius of gyration: 30.82 Å; chains: 1; bounding box: 61×42×77 Å

Sequence (91 aa):
RINQQINKEMRMRAGAENLFRATTNNKVKETVALELSFVNSNLQLLKEELEELNSNMEVYQTDSEAINVPMIPLGLKETKEVDFTGPVQDF